Protein AF-A0A7R9DUU2-F1 (afdb_monomer_lite)

Radius of gyration: 17.91 Å; chains: 1; bounding box: 42×28×52 Å

Organism: Timema poppense (NCBI:txid170557)

Sequence (103 aa):
MIEHCLTPETFRQGISQYVANHGNQTAEPDYLFRALQEQYENEVESPGFDVKTVLDTWSTQKGYPVITVTRNYSQGQTTVRQERFLRNMSESPTDTHDYKWWV

Structure (mmCIF, N/CA/C/O backbone):
data_AF-A0A7R9DUU2-F1
#
_entry.id   AF-A0A7R9DUU2-F1
#
loop_
_atom_site.group_PDB
_atom_site.id
_atom_site.type_symbol
_atom_site.label_atom_id
_atom_site.label_alt_id
_atom_site.label_comp_id
_atom_site.label_asym_id
_atom_site.label_entity_id
_atom_site.label_seq_id
_atom_site.pdbx_PDB_ins_code
_atom_site.Cartn_x
_atom_site.Cartn_y
_atom_site.Cartn_z
_atom_site.occupancy
_atom_site.B_iso_or_equiv
_atom_site.auth_seq_id
_atom_site.auth_comp_id
_atom_site.auth_asym_id
_atom_site.auth_atom_id
_atom_site.pdbx_PDB_model_num
ATOM 1 N N . MET A 1 1 ? -5.764 5.282 -3.608 1.00 90.19 1 MET A N 1
ATOM 2 C CA . MET A 1 1 ? -5.151 3.961 -3.872 1.00 90.19 1 MET A CA 1
ATOM 3 C C . MET A 1 1 ? -5.846 2.907 -3.030 1.00 90.19 1 MET A C 1
ATOM 5 O O . MET A 1 1 ? -6.659 2.198 -3.600 1.00 90.19 1 MET A O 1
ATOM 9 N N . ILE A 1 2 ? -5.650 2.884 -1.705 1.00 93.38 2 ILE A N 1
ATOM 10 C CA . ILE A 1 2 ? -6.207 1.819 -0.851 1.00 93.38 2 ILE A CA 1
ATOM 11 C C . ILE A 1 2 ? -7.741 1.740 -0.876 1.00 93.38 2 ILE A C 1
ATOM 13 O O . ILE A 1 2 ? -8.290 0.648 -0.858 1.00 93.38 2 ILE A O 1
ATOM 17 N N . GLU A 1 3 ? -8.431 2.875 -1.036 1.00 94.88 3 GLU A N 1
ATOM 18 C CA . GLU A 1 3 ? -9.884 2.911 -1.264 1.00 94.88 3 GLU A CA 1
ATOM 19 C C . GLU A 1 3 ? -10.313 2.062 -2.472 1.00 94.88 3 GLU A C 1
ATOM 21 O O . GLU A 1 3 ? -11.316 1.366 -2.413 1.00 94.88 3 GLU A O 1
ATOM 26 N N . HIS A 1 4 ? -9.551 2.071 -3.568 1.00 93.25 4 HIS A N 1
ATOM 27 C CA . HIS A 1 4 ? -9.879 1.259 -4.741 1.00 93.25 4 HIS A CA 1
ATOM 28 C C . HIS A 1 4 ? -9.550 -0.222 -4.536 1.00 93.25 4 HIS A C 1
ATOM 30 O O . HIS A 1 4 ? -10.228 -1.062 -5.117 1.00 93.25 4 HIS A O 1
ATOM 36 N N . CYS A 1 5 ? -8.546 -0.546 -3.715 1.00 92.12 5 CYS A N 1
ATOM 37 C CA . CYS A 1 5 ? -8.208 -1.928 -3.367 1.00 92.12 5 CYS A CA 1
ATOM 38 C C . CYS A 1 5 ? -9.256 -2.559 -2.439 1.00 92.12 5 CYS A C 1
ATOM 40 O O . CYS A 1 5 ? -9.567 -3.735 -2.589 1.00 92.12 5 CYS A O 1
ATOM 42 N N . LEU A 1 6 ? -9.794 -1.774 -1.499 1.00 92.50 6 LEU A N 1
ATOM 43 C CA . LEU A 1 6 ? -10.794 -2.207 -0.518 1.00 92.50 6 LEU A CA 1
ATOM 44 C C . LEU A 1 6 ? -12.240 -2.009 -0.978 1.00 92.50 6 LEU A C 1
ATOM 46 O O . LEU A 1 6 ? -13.132 -2.571 -0.373 1.00 92.50 6 LEU A O 1
ATOM 50 N N . THR A 1 7 ? -12.470 -1.254 -2.050 1.00 94.25 7 THR A N 1
ATOM 51 C CA . THR A 1 7 ? -13.750 -0.639 -2.440 1.00 94.25 7 THR A CA 1
ATOM 52 C C . THR A 1 7 ? -14.132 0.608 -1.615 1.00 94.25 7 THR A C 1
ATOM 54 O O . THR A 1 7 ? -13.806 0.712 -0.427 1.00 94.25 7 THR A O 1
ATOM 57 N N . PRO A 1 8 ? -14.847 1.583 -2.220 1.00 95.56 8 PRO A N 1
ATOM 58 C CA . PRO A 1 8 ? -15.232 2.819 -1.531 1.00 95.56 8 PRO A CA 1
ATOM 59 C C . PRO A 1 8 ? -16.127 2.616 -0.304 1.00 95.56 8 PRO A C 1
ATOM 61 O O . PRO A 1 8 ? -16.104 3.431 0.620 1.00 95.56 8 PRO A O 1
ATOM 64 N N . GLU A 1 9 ? -16.944 1.561 -0.297 1.00 95.00 9 GLU A N 1
ATOM 65 C CA . GLU A 1 9 ? -17.867 1.279 0.801 1.00 95.00 9 GLU A CA 1
ATOM 66 C C . GLU A 1 9 ? -17.114 0.784 2.036 1.00 95.00 9 GLU A C 1
ATOM 68 O O . GLU A 1 9 ? -17.168 1.445 3.077 1.00 95.00 9 GLU A O 1
ATOM 73 N N . THR A 1 10 ? -16.324 -0.280 1.884 1.00 95.00 10 THR A N 1
ATOM 74 C CA . THR A 1 10 ? -15.452 -0.838 2.925 1.00 95.00 10 THR A CA 1
ATOM 75 C C .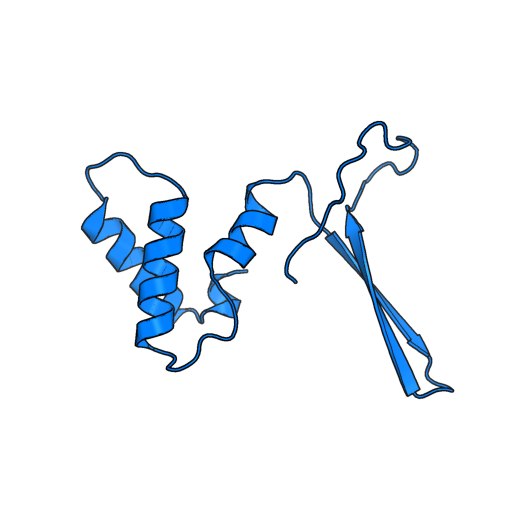 THR A 1 10 ? -14.520 0.236 3.486 1.00 95.00 10 THR A C 1
ATOM 77 O O . THR A 1 10 ? -14.400 0.405 4.699 1.00 95.00 10 THR A O 1
ATOM 80 N N . PHE A 1 11 ? -13.909 1.048 2.615 1.00 96.12 11 PHE A N 1
ATOM 81 C CA . PHE A 1 11 ? -13.024 2.131 3.042 1.00 96.12 11 PHE A CA 1
ATOM 82 C C . PHE A 1 11 ? -13.752 3.166 3.909 1.00 96.12 11 PHE A C 1
ATOM 84 O O . PHE A 1 11 ? -13.283 3.513 4.993 1.00 96.12 11 PHE A O 1
ATOM 91 N N . ARG A 1 12 ? -14.925 3.648 3.476 1.00 96.31 12 ARG A N 1
ATOM 92 C CA . ARG A 1 12 ? -15.717 4.610 4.258 1.00 96.31 12 ARG A CA 1
ATOM 93 C C . ARG A 1 12 ? -16.160 4.043 5.602 1.00 96.31 12 ARG A C 1
ATOM 95 O O . ARG A 1 12 ? -16.119 4.771 6.595 1.00 96.31 12 ARG A O 1
ATOM 102 N N . GLN A 1 13 ? -16.601 2.787 5.638 1.00 96.06 13 GLN A N 1
ATOM 103 C CA . GLN A 1 13 ? -17.026 2.142 6.879 1.00 96.06 13 GLN A CA 1
ATOM 104 C C . GLN A 1 13 ? -15.847 1.989 7.851 1.00 96.06 13 GLN A C 1
ATOM 106 O O . GLN A 1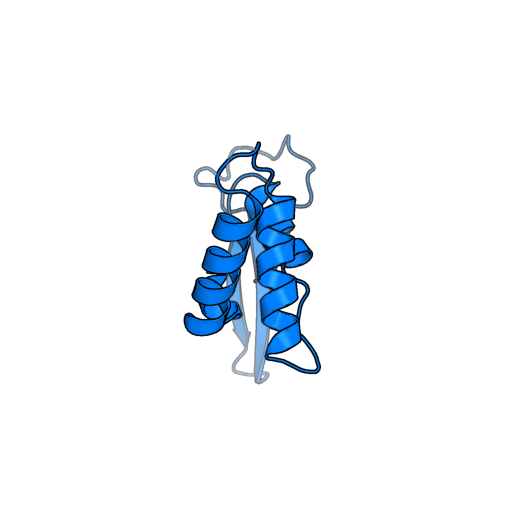 13 ? -15.967 2.393 9.009 1.00 96.06 13 GLN A O 1
ATOM 111 N N . GLY A 1 14 ? -14.681 1.547 7.369 1.00 95.50 14 GLY A N 1
ATOM 112 C CA . GLY A 1 14 ? -13.468 1.436 8.184 1.00 95.50 14 GLY A CA 1
ATOM 113 C C . GLY A 1 14 ? -12.982 2.790 8.719 1.00 95.50 14 GLY A C 1
ATOM 114 O O . GLY A 1 14 ? -12.645 2.907 9.896 1.00 95.50 14 GLY A O 1
ATOM 115 N N . ILE A 1 15 ? -13.045 3.859 7.912 1.00 94.88 15 ILE A N 1
ATOM 116 C CA . ILE A 1 15 ? -12.756 5.229 8.378 1.00 94.88 15 ILE A CA 1
ATOM 117 C C . ILE A 1 15 ? -13.747 5.674 9.462 1.00 94.88 15 ILE A C 1
ATOM 119 O O . ILE A 1 15 ? -13.339 6.258 10.467 1.00 94.88 15 ILE A O 1
ATOM 123 N N . SER A 1 16 ? -15.044 5.404 9.286 1.00 94.50 16 SER A N 1
ATOM 124 C CA . SER A 1 16 ? -16.058 5.757 10.284 1.00 94.50 16 SER A CA 1
ATOM 125 C C . SER A 1 16 ? -15.811 5.039 11.611 1.00 94.50 16 SER A C 1
ATOM 127 O O . SER A 1 16 ? -15.922 5.665 12.665 1.00 94.50 16 SER A O 1
ATOM 129 N N . GLN A 1 17 ? -15.449 3.753 11.574 1.00 92.81 17 GLN A N 1
ATOM 130 C CA . GLN A 1 17 ? -15.096 2.992 12.775 1.00 92.81 17 GLN A CA 1
ATOM 131 C C . GLN A 1 17 ? -13.835 3.544 13.439 1.00 92.81 17 GLN A C 1
ATOM 133 O O . GLN A 1 17 ? -13.817 3.758 14.651 1.00 92.81 17 GLN A O 1
ATOM 138 N N . TYR A 1 18 ? -12.801 3.842 12.651 1.00 94.00 18 TYR A N 1
ATOM 139 C CA . TYR A 1 18 ? -11.571 4.448 13.149 1.00 94.00 18 TYR A CA 1
ATOM 140 C C . TYR A 1 18 ? -11.842 5.749 13.920 1.00 94.00 18 TYR A C 1
ATOM 142 O O . TYR A 1 18 ? -11.414 5.884 15.069 1.00 94.00 18 TYR A O 1
ATOM 150 N N . VAL A 1 19 ? -12.599 6.676 13.319 1.00 93.12 19 VAL A N 1
ATOM 151 C CA . VAL A 1 19 ? -12.944 7.968 13.935 1.00 93.12 19 VAL A CA 1
ATOM 152 C C . VAL A 1 19 ? -13.823 7.783 15.172 1.00 93.12 19 VAL A C 1
ATOM 154 O O . VAL A 1 19 ? -13.593 8.455 16.175 1.00 93.12 19 VAL A O 1
ATOM 157 N N . ALA A 1 20 ? -14.796 6.868 15.145 1.00 91.25 20 ALA A N 1
ATOM 158 C CA . ALA A 1 20 ? -15.636 6.588 16.310 1.00 91.25 20 ALA A CA 1
ATOM 159 C C . ALA A 1 20 ? -14.817 6.071 17.506 1.00 91.25 20 ALA A C 1
ATOM 161 O O . ALA A 1 20 ? -15.065 6.473 18.642 1.00 91.25 20 ALA A O 1
ATOM 162 N N . ASN A 1 21 ? -13.811 5.231 17.245 1.00 87.62 21 ASN A N 1
ATOM 163 C CA . ASN A 1 21 ? -12.992 4.605 18.282 1.00 87.62 21 ASN A CA 1
ATOM 164 C C . ASN A 1 21 ? -11.863 5.515 18.805 1.00 87.62 21 ASN A C 1
ATOM 166 O O . ASN A 1 21 ? -11.482 5.393 19.967 1.00 87.62 21 ASN A O 1
ATOM 170 N N . HIS A 1 22 ? -11.344 6.438 17.983 1.00 87.88 22 HIS A N 1
ATOM 171 C CA . HIS A 1 22 ? -10.153 7.243 18.311 1.00 87.88 22 HIS A CA 1
ATOM 172 C C . HIS A 1 22 ? -10.370 8.765 18.245 1.00 87.88 22 HIS A C 1
ATOM 174 O O . HIS A 1 22 ? -9.421 9.524 18.420 1.00 87.88 22 HIS A O 1
ATOM 180 N N . GLY A 1 23 ? -11.600 9.249 18.037 1.00 77.62 23 GLY A N 1
ATOM 181 C CA . GLY A 1 23 ? -11.893 10.666 17.766 1.00 77.62 23 GLY A CA 1
ATOM 182 C C . GLY A 1 23 ? -11.476 11.674 18.848 1.00 77.62 23 GLY A C 1
ATOM 183 O O . GLY A 1 23 ? -11.378 12.860 18.552 1.00 77.62 23 GLY A O 1
ATOM 184 N N . ASN A 1 24 ? -11.188 11.217 20.073 1.00 78.19 24 ASN A N 1
ATOM 185 C CA . ASN A 1 24 ? -10.743 12.051 21.199 1.00 78.19 24 ASN A CA 1
ATOM 186 C C . ASN A 1 24 ? -9.365 11.637 21.759 1.00 78.19 24 ASN A C 1
ATOM 188 O O . ASN A 1 24 ? -9.021 12.017 22.878 1.00 78.19 24 ASN A O 1
ATOM 192 N N . GLN A 1 25 ? -8.602 10.815 21.033 1.00 81.75 25 GLN A N 1
ATOM 193 C CA . GLN A 1 25 ? -7.334 10.240 21.494 1.00 81.75 25 GLN A CA 1
ATOM 194 C C . GLN A 1 25 ? -6.190 10.526 20.515 1.00 81.75 25 GLN A C 1
ATOM 196 O O . GLN A 1 25 ? -6.388 11.068 19.428 1.00 81.75 25 GLN A O 1
ATOM 201 N N . THR A 1 26 ? -4.971 10.165 20.914 1.00 83.50 26 THR A N 1
ATOM 202 C CA . THR A 1 26 ? -3.806 10.200 20.028 1.00 83.50 26 THR A CA 1
ATOM 203 C C . THR A 1 26 ? -3.974 9.180 18.905 1.00 83.50 26 THR A C 1
ATOM 205 O O . THR A 1 26 ? -4.326 8.027 19.144 1.00 83.50 26 THR A O 1
ATOM 208 N N . ALA A 1 27 ? -3.700 9.616 17.681 1.00 85.31 27 ALA A N 1
ATOM 209 C CA . ALA A 1 27 ? -3.765 8.793 16.487 1.00 85.31 27 ALA A CA 1
ATOM 210 C C . ALA A 1 27 ? -2.379 8.259 16.106 1.00 85.31 27 ALA A C 1
ATOM 212 O O . ALA A 1 27 ? -1.417 9.024 16.029 1.00 85.31 27 ALA A O 1
ATOM 213 N N . GLU A 1 28 ? -2.311 6.969 15.789 1.00 89.12 28 GLU A N 1
ATOM 214 C CA . GLU A 1 28 ? -1.165 6.316 15.158 1.00 89.12 28 GLU A CA 1
ATOM 215 C C . GLU A 1 28 ? -1.618 5.670 13.838 1.00 89.12 28 GLU A C 1
ATOM 217 O O . GLU A 1 28 ? -2.771 5.231 13.747 1.00 89.12 28 GLU A O 1
ATOM 222 N N . PRO A 1 29 ? -0.750 5.593 12.810 1.00 90.75 29 PRO A N 1
ATOM 223 C CA . PRO A 1 29 ? -1.099 4.977 11.527 1.00 90.75 29 PRO A CA 1
ATOM 224 C C . PRO A 1 29 ? -1.648 3.552 11.667 1.00 90.75 29 PRO A C 1
ATOM 226 O O . PRO A 1 29 ? -2.625 3.200 11.007 1.00 90.75 29 PRO A O 1
ATOM 229 N N . ASP A 1 30 ? -1.094 2.769 12.592 1.00 92.19 30 ASP A N 1
ATOM 230 C CA . ASP A 1 30 ? -1.503 1.384 12.833 1.00 92.19 30 ASP A CA 1
ATOM 231 C C . ASP A 1 30 ? -2.970 1.262 13.274 1.00 92.19 30 ASP A C 1
ATOM 233 O O . ASP A 1 30 ? -3.643 0.300 12.902 1.00 92.19 30 ASP A O 1
ATOM 237 N N . TYR A 1 31 ? -3.517 2.250 13.994 1.00 93.25 31 TYR A N 1
ATOM 238 C CA . TYR A 1 31 ? -4.936 2.254 14.372 1.00 93.25 31 TYR A CA 1
ATOM 239 C C . TYR A 1 31 ? -5.853 2.408 13.158 1.00 93.25 31 TYR A C 1
ATOM 241 O O . TYR A 1 31 ? -6.899 1.761 13.085 1.00 93.25 31 TYR A O 1
ATOM 249 N N . LEU A 1 32 ? -5.453 3.237 12.190 1.00 93.50 32 LEU A N 1
ATOM 250 C CA . LEU A 1 32 ? -6.178 3.384 10.934 1.00 93.50 32 LEU A CA 1
ATOM 251 C C . LEU A 1 32 ? -6.106 2.092 10.114 1.00 93.50 32 LEU A C 1
ATOM 253 O O . LEU A 1 32 ? -7.124 1.632 9.599 1.00 93.50 32 LEU A O 1
ATOM 257 N N . PHE A 1 33 ? -4.918 1.495 10.001 1.00 95.19 33 PHE A N 1
ATOM 258 C CA . PHE A 1 33 ? -4.720 0.277 9.212 1.00 95.19 33 PHE A CA 1
ATOM 259 C C . PHE A 1 33 ? -5.523 -0.889 9.785 1.00 95.19 33 PHE A C 1
ATOM 261 O O . PHE A 1 33 ? -6.163 -1.614 9.027 1.00 95.19 33 PHE A O 1
ATOM 268 N N . ARG A 1 34 ? -5.563 -1.015 11.117 1.00 95.06 34 ARG A N 1
ATOM 269 C CA . ARG A 1 34 ? -6.351 -2.043 11.799 1.00 95.06 34 ARG A CA 1
ATOM 270 C C . ARG A 1 34 ? -7.848 -1.879 11.555 1.00 95.06 34 ARG A C 1
ATOM 272 O O . ARG A 1 34 ? -8.497 -2.850 11.202 1.00 95.06 34 ARG A O 1
ATOM 279 N N . ALA A 1 35 ? -8.384 -0.664 11.671 1.00 95.62 35 ALA A N 1
ATOM 280 C CA . ALA A 1 35 ? -9.806 -0.418 11.417 1.00 95.62 35 ALA A CA 1
ATOM 281 C C . ALA A 1 35 ? -10.211 -0.732 9.963 1.00 95.62 35 ALA A C 1
ATOM 283 O O . ALA A 1 35 ? -11.295 -1.249 9.706 1.00 95.62 35 ALA A O 1
ATOM 284 N N . LEU A 1 36 ? -9.329 -0.444 9.000 1.00 96.12 36 LEU A N 1
ATOM 285 C CA . LEU A 1 36 ? -9.543 -0.812 7.599 1.00 96.12 36 LEU A CA 1
ATOM 286 C C . LEU A 1 36 ? -9.468 -2.332 7.382 1.00 96.12 36 LEU A C 1
ATOM 288 O O . LEU A 1 36 ? -10.281 -2.865 6.633 1.00 96.12 36 LEU A O 1
ATOM 292 N N . GLN A 1 37 ? -8.528 -3.021 8.037 1.00 96.00 37 GLN A N 1
ATOM 293 C CA . GLN A 1 37 ? -8.392 -4.480 7.976 1.00 96.00 37 GLN A CA 1
ATOM 294 C C . GLN A 1 37 ? -9.605 -5.189 8.592 1.00 96.00 37 GLN A C 1
ATOM 296 O O . GLN A 1 37 ? -10.169 -6.076 7.963 1.00 96.00 37 GLN A O 1
ATOM 301 N N . GLU A 1 38 ? -10.046 -4.758 9.776 1.00 95.50 38 GLU A N 1
ATOM 302 C CA . GLU A 1 38 ? -11.232 -5.294 10.458 1.00 95.50 38 GLU A CA 1
ATOM 303 C C . GLU A 1 38 ? -12.472 -5.169 9.561 1.00 95.50 38 GLU A C 1
ATOM 305 O O . GLU A 1 38 ? -13.223 -6.127 9.386 1.00 95.50 38 GLU A O 1
ATOM 310 N N . GLN A 1 39 ? -12.667 -4.007 8.927 1.00 95.75 39 GLN A N 1
ATOM 311 C CA . GLN A 1 39 ? -13.775 -3.825 7.993 1.00 95.75 39 GLN A CA 1
ATOM 312 C C . GLN A 1 39 ? -13.638 -4.702 6.740 1.00 95.75 39 GLN A C 1
ATOM 314 O O . GLN A 1 39 ? -14.637 -5.228 6.253 1.00 95.75 39 GLN A O 1
ATOM 319 N N . TYR A 1 40 ? -12.421 -4.882 6.226 1.00 95.38 40 TYR A N 1
ATOM 320 C CA . TYR A 1 40 ? -12.170 -5.731 5.064 1.00 95.38 40 TYR A CA 1
ATOM 321 C C . TYR A 1 40 ? -12.487 -7.207 5.345 1.00 95.38 40 TYR A C 1
ATOM 323 O O . TYR A 1 40 ? -13.147 -7.859 4.538 1.00 95.38 40 TYR A O 1
ATOM 331 N N . GLU A 1 41 ? -12.090 -7.707 6.515 1.00 95.12 41 GLU A N 1
ATOM 332 C CA . GLU A 1 41 ? -12.372 -9.069 6.986 1.00 95.12 41 GLU A CA 1
ATOM 333 C C . GLU A 1 41 ? -13.861 -9.312 7.269 1.00 95.12 41 GLU A C 1
ATOM 335 O O . GLU A 1 41 ? -14.343 -10.433 7.114 1.00 95.12 41 GLU A O 1
ATOM 340 N N . ASN A 1 42 ? -14.612 -8.270 7.638 1.00 94.06 42 ASN A N 1
ATOM 341 C CA . ASN A 1 42 ? -16.061 -8.373 7.828 1.00 94.06 42 ASN A CA 1
ATOM 342 C C . ASN A 1 42 ? -16.828 -8.563 6.510 1.00 94.06 42 ASN A C 1
ATOM 344 O O . ASN A 1 42 ? -17.898 -9.170 6.506 1.00 94.06 42 ASN A O 1
ATOM 348 N N . GLU A 1 43 ? -16.317 -8.020 5.403 1.00 92.19 43 GLU A N 1
ATOM 349 C CA . GLU A 1 43 ? -16.982 -8.070 4.095 1.00 92.19 43 GLU A CA 1
ATOM 350 C C . GLU A 1 43 ? -16.465 -9.203 3.197 1.00 92.19 43 GLU A C 1
ATOM 352 O O . GLU A 1 43 ? -17.195 -9.682 2.327 1.00 92.19 43 GLU A O 1
ATOM 357 N N . VAL A 1 44 ? -15.221 -9.650 3.401 1.00 91.44 44 VAL A N 1
ATOM 358 C CA . VAL A 1 44 ? -14.560 -10.655 2.561 1.00 91.44 44 VAL A CA 1
ATOM 359 C C . VAL A 1 44 ? -14.028 -11.803 3.416 1.00 91.44 44 VAL A C 1
ATOM 361 O O . VAL A 1 44 ? -13.093 -11.636 4.189 1.00 91.44 44 VAL A O 1
ATOM 364 N N . GLU A 1 45 ? -14.575 -13.005 3.204 1.00 85.56 45 GLU A N 1
ATOM 365 C CA . GLU A 1 45 ? -14.246 -14.223 3.970 1.00 85.56 45 GLU A CA 1
ATOM 366 C C . GLU A 1 45 ? -12.768 -14.650 3.840 1.00 85.56 45 GLU A C 1
ATOM 368 O O . GLU A 1 45 ? -12.210 -15.281 4.735 1.00 85.56 45 GLU A O 1
ATOM 373 N N . SER A 1 46 ? -12.108 -14.289 2.733 1.00 87.69 46 SER A N 1
ATOM 374 C CA . SER A 1 46 ? -10.674 -14.511 2.524 1.00 87.69 46 SER A CA 1
ATOM 375 C C . SER A 1 46 ? -10.027 -13.288 1.854 1.00 87.69 46 SER A C 1
ATOM 377 O O . SER A 1 46 ? -10.008 -13.193 0.622 1.00 87.69 46 SER A O 1
ATOM 379 N N . PRO A 1 47 ? -9.533 -12.326 2.655 1.00 87.44 47 PRO A N 1
ATOM 380 C CA . PRO A 1 47 ? -8.805 -11.153 2.181 1.00 87.44 47 PRO A CA 1
ATOM 381 C C . PRO A 1 47 ? -7.628 -11.529 1.275 1.00 87.44 47 PRO A C 1
ATOM 383 O O . PRO A 1 47 ? -6.807 -12.378 1.620 1.00 87.44 47 PRO A O 1
ATOM 386 N N . GLY A 1 48 ? -7.512 -10.875 0.117 1.00 90.69 48 GLY A N 1
ATOM 387 C CA . GLY A 1 48 ? -6.433 -11.149 -0.842 1.00 90.69 48 GLY A CA 1
ATOM 388 C C . GLY A 1 48 ? -5.083 -10.536 -0.454 1.00 90.69 48 GLY A C 1
ATOM 389 O O . GLY A 1 48 ? -4.063 -10.846 -1.069 1.00 90.69 48 GLY A O 1
ATOM 390 N N . PHE A 1 49 ? -5.074 -9.642 0.534 1.00 94.12 49 PHE A N 1
ATOM 391 C CA . PHE A 1 49 ? -3.891 -8.953 1.034 1.00 94.12 49 PHE A CA 1
ATOM 392 C C . PHE A 1 49 ? -4.128 -8.441 2.458 1.00 94.12 49 PHE A C 1
ATOM 394 O O . PHE A 1 49 ? -5.266 -8.282 2.893 1.00 94.12 49 PHE A O 1
ATOM 401 N N . ASP A 1 50 ? -3.033 -8.151 3.155 1.00 95.50 50 ASP A N 1
ATOM 402 C CA . ASP A 1 50 ? -3.043 -7.485 4.455 1.00 95.50 50 ASP A CA 1
ATOM 403 C C . ASP A 1 50 ? -2.876 -5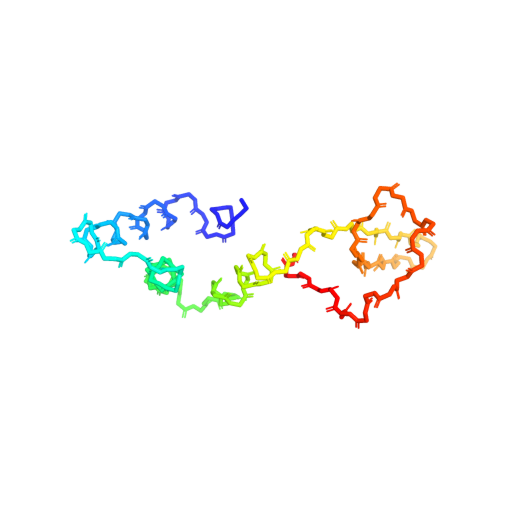.969 4.264 1.00 95.50 50 ASP A C 1
ATOM 405 O O . ASP A 1 50 ? -1.909 -5.510 3.645 1.00 95.50 50 ASP A O 1
ATOM 409 N N . VAL A 1 51 ? -3.827 -5.183 4.776 1.00 95.56 51 VAL A N 1
ATOM 410 C CA . VAL A 1 51 ? -3.876 -3.723 4.596 1.00 95.56 51 VAL A CA 1
ATOM 411 C C . VAL A 1 51 ? -2.615 -3.059 5.138 1.00 95.56 51 VAL A C 1
ATOM 413 O O . VAL A 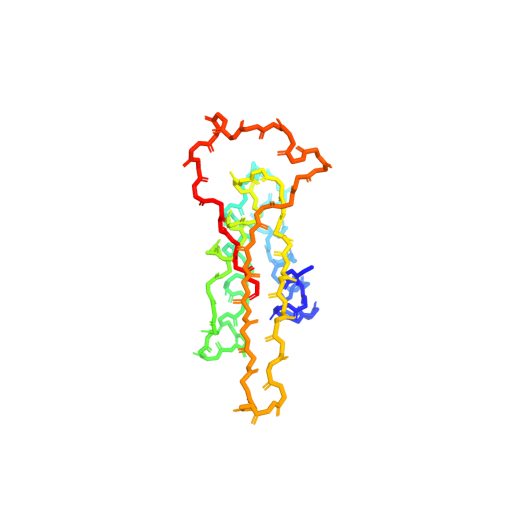1 51 ? -2.082 -2.149 4.496 1.00 95.56 51 VAL A O 1
ATOM 416 N N . LYS A 1 52 ? -2.110 -3.526 6.286 1.00 95.62 52 LYS A N 1
ATOM 417 C CA . LYS A 1 52 ? -0.896 -2.979 6.897 1.00 95.62 52 LYS A CA 1
ATOM 418 C C . LYS A 1 52 ? 0.321 -3.233 6.014 1.00 95.62 52 LYS A C 1
ATOM 420 O O . LYS A 1 52 ? 1.045 -2.295 5.712 1.00 95.62 52 LYS A O 1
ATOM 425 N N . THR A 1 53 ? 0.494 -4.451 5.511 1.00 95.06 53 THR A N 1
ATOM 426 C CA . THR A 1 53 ? 1.580 -4.809 4.588 1.00 95.06 53 THR A CA 1
ATOM 427 C C . THR A 1 53 ? 1.577 -3.924 3.343 1.00 95.06 53 THR A C 1
ATOM 429 O O . THR A 1 53 ? 2.631 -3.453 2.919 1.00 95.06 53 THR A O 1
ATOM 432 N N . VAL A 1 54 ? 0.403 -3.644 2.767 1.00 95.62 54 VAL A N 1
ATOM 433 C CA . VAL A 1 54 ? 0.299 -2.724 1.628 1.00 95.62 54 VAL A CA 1
ATOM 434 C C . VAL A 1 54 ? 0.714 -1.316 2.048 1.00 95.62 54 VAL A C 1
ATOM 436 O O . VAL A 1 54 ? 1.651 -0.756 1.478 1.00 95.62 54 VAL A O 1
ATOM 439 N N . LEU A 1 55 ? 0.053 -0.737 3.052 1.00 95.56 55 LEU A N 1
ATOM 440 C CA . LEU A 1 55 ? 0.245 0.662 3.438 1.00 95.56 55 LEU A CA 1
ATOM 441 C C . LEU A 1 55 ? 1.624 0.949 4.038 1.00 95.56 55 LEU A C 1
ATOM 443 O O . LEU A 1 55 ? 2.140 2.050 3.832 1.00 95.56 55 LEU A O 1
ATOM 447 N N . ASP A 1 56 ? 2.265 -0.019 4.687 1.00 95.19 56 ASP A N 1
ATOM 448 C CA . ASP A 1 56 ? 3.637 0.100 5.183 1.00 95.19 56 ASP A CA 1
ATOM 449 C C . ASP A 1 56 ? 4.599 0.375 4.021 1.00 95.19 56 ASP A C 1
ATOM 451 O O . ASP A 1 56 ? 5.395 1.315 4.094 1.00 95.19 56 ASP A O 1
ATOM 455 N N . THR A 1 57 ? 4.466 -0.344 2.898 1.00 95.06 57 THR A N 1
ATOM 456 C CA . THR A 1 57 ? 5.328 -0.130 1.717 1.00 95.06 57 THR A CA 1
ATOM 457 C C . THR A 1 57 ? 5.147 1.249 1.080 1.00 95.06 57 THR A C 1
ATOM 459 O O . THR A 1 57 ? 6.049 1.750 0.413 1.00 95.06 57 THR A O 1
ATOM 462 N N . TRP A 1 58 ? 4.000 1.897 1.296 1.00 94.88 58 TRP A N 1
ATOM 463 C CA . TRP A 1 58 ? 3.701 3.224 0.751 1.00 94.88 58 TRP A CA 1
ATOM 464 C C . TRP A 1 58 ? 3.966 4.369 1.729 1.00 94.88 58 TRP A C 1
ATOM 466 O O . TRP A 1 58 ? 4.188 5.493 1.282 1.00 94.88 58 TRP A O 1
ATOM 476 N N . SER A 1 59 ? 3.942 4.117 3.038 1.00 93.94 59 SER A N 1
ATOM 477 C CA . SER A 1 59 ? 4.033 5.163 4.066 1.00 93.94 59 SER A CA 1
ATOM 478 C C . SER A 1 59 ? 5.397 5.246 4.752 1.00 93.94 59 SER A C 1
ATOM 480 O O . SER A 1 59 ? 5.781 6.326 5.201 1.00 93.94 59 SER A O 1
ATOM 482 N N . THR A 1 60 ? 6.155 4.146 4.809 1.00 93.75 60 THR A N 1
ATOM 483 C CA . THR A 1 60 ? 7.399 4.068 5.603 1.00 93.75 60 THR A CA 1
ATOM 484 C C . THR A 1 60 ? 8.678 4.335 4.805 1.00 93.75 60 THR A C 1
ATOM 486 O O . THR A 1 60 ? 9.749 4.504 5.389 1.00 93.75 60 THR A O 1
ATOM 489 N N . GLN A 1 61 ? 8.586 4.436 3.476 1.00 93.06 61 GLN A N 1
ATOM 490 C CA . GLN A 1 61 ? 9.731 4.648 2.587 1.00 93.06 61 GLN A CA 1
ATOM 491 C C . GLN A 1 61 ? 9.536 5.846 1.655 1.00 93.06 61 GLN A C 1
ATOM 493 O O . GLN A 1 61 ? 8.425 6.275 1.354 1.00 93.06 61 GLN A O 1
ATOM 498 N N . LYS A 1 62 ? 10.650 6.416 1.187 1.00 90.81 62 LYS A N 1
ATOM 499 C CA . LYS A 1 62 ? 10.649 7.636 0.370 1.00 90.81 62 LYS A CA 1
ATOM 500 C C . LYS A 1 62 ? 10.409 7.337 -1.110 1.00 90.81 62 LYS A C 1
ATOM 502 O O . LYS A 1 62 ? 11.048 6.465 -1.692 1.00 90.81 62 LYS A O 1
ATOM 507 N N . GLY A 1 63 ? 9.624 8.193 -1.758 1.00 92.00 63 GLY A N 1
ATOM 508 C CA . GLY A 1 63 ? 9.389 8.137 -3.201 1.00 92.00 63 GLY A CA 1
ATOM 509 C C . GLY A 1 63 ? 8.274 7.166 -3.581 1.00 92.00 63 GLY A C 1
ATOM 510 O O . GLY A 1 63 ? 7.408 6.858 -2.771 1.00 92.00 63 GLY A O 1
ATOM 511 N N . TYR A 1 64 ? 8.280 6.735 -4.837 1.00 93.94 64 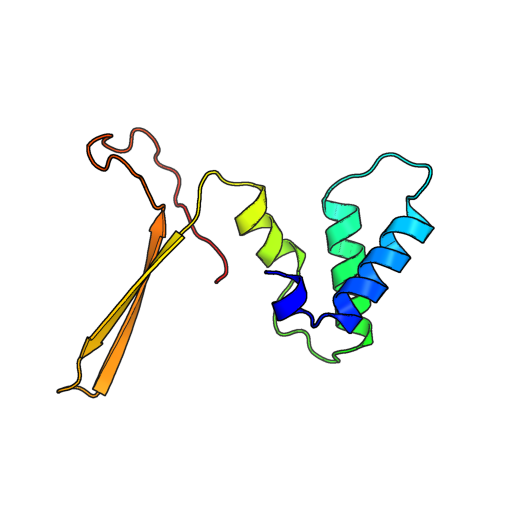TYR A N 1
ATOM 512 C CA . TYR A 1 64 ? 7.260 5.867 -5.423 1.00 93.94 64 TYR A CA 1
ATOM 513 C C . TYR A 1 64 ? 7.874 5.030 -6.556 1.00 93.94 64 TYR A C 1
ATOM 515 O O . TYR A 1 64 ? 8.924 5.415 -7.096 1.00 93.94 64 TYR A O 1
ATOM 523 N N . PRO A 1 65 ? 7.255 3.897 -6.927 1.00 95.38 65 PRO A N 1
ATOM 524 C CA . PRO A 1 65 ? 7.766 3.054 -7.992 1.00 95.38 65 PRO A CA 1
ATOM 525 C C . PRO A 1 65 ? 7.417 3.629 -9.368 1.00 95.38 65 PRO A C 1
ATOM 527 O O . PRO A 1 65 ? 6.337 4.182 -9.577 1.00 95.38 65 PRO A O 1
ATOM 530 N N . VAL A 1 66 ? 8.301 3.418 -10.338 1.00 94.88 66 VAL A N 1
ATOM 531 C CA . VAL A 1 66 ? 7.933 3.339 -11.752 1.00 94.88 66 VAL A CA 1
ATOM 532 C C . VAL A 1 66 ? 7.749 1.868 -12.116 1.00 94.88 66 VAL A C 1
ATOM 534 O O . VAL A 1 66 ? 8.567 1.021 -11.753 1.00 94.88 66 VAL A O 1
ATOM 537 N N . ILE A 1 67 ? 6.652 1.562 -12.810 1.00 96.62 67 ILE A N 1
ATOM 538 C CA . ILE A 1 67 ? 6.355 0.216 -13.300 1.00 96.62 67 ILE A CA 1
ATOM 539 C C . ILE A 1 67 ? 6.666 0.155 -14.789 1.00 96.62 67 ILE A C 1
ATOM 541 O O . ILE A 1 67 ? 6.015 0.810 -15.602 1.00 96.62 67 ILE A O 1
ATOM 545 N N . THR A 1 68 ? 7.649 -0.667 -15.141 1.00 96.69 68 THR A N 1
ATOM 546 C CA . THR A 1 68 ? 8.043 -0.925 -16.524 1.00 96.69 68 THR A CA 1
ATOM 547 C C . THR A 1 68 ? 7.425 -2.238 -16.975 1.00 96.69 68 THR A C 1
ATOM 549 O O . THR A 1 68 ? 7.708 -3.299 -16.417 1.00 96.69 68 THR A O 1
ATOM 552 N N . VAL A 1 69 ? 6.578 -2.165 -18.002 1.00 97.19 69 VAL A N 1
ATOM 553 C CA . VAL A 1 69 ? 5.925 -3.328 -18.610 1.00 97.19 69 VAL A CA 1
ATOM 554 C C . VAL A 1 69 ? 6.518 -3.562 -19.994 1.00 97.19 69 VAL A C 1
ATOM 556 O O . VAL A 1 69 ? 6.288 -2.783 -20.917 1.00 97.19 69 VAL A O 1
ATOM 559 N N . THR A 1 70 ? 7.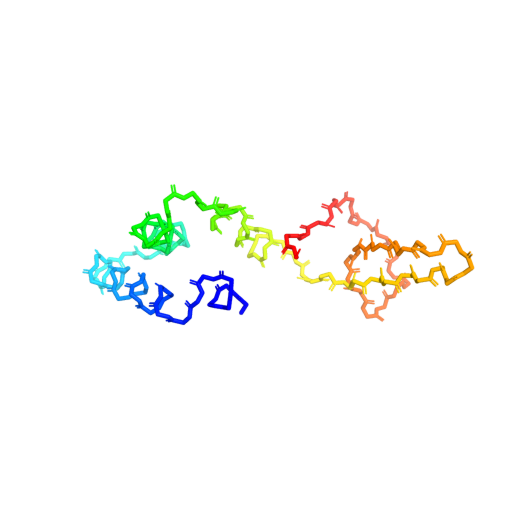244 -4.664 -20.153 1.00 96.94 70 THR A N 1
ATOM 560 C CA . THR A 1 70 ? 7.846 -5.076 -21.424 1.00 96.94 70 THR A CA 1
ATOM 561 C C . THR A 1 70 ? 7.050 -6.233 -22.006 1.00 96.94 70 THR A C 1
ATOM 563 O O . THR A 1 70 ? 6.994 -7.315 -21.424 1.00 96.94 70 THR A O 1
ATOM 566 N N . ARG A 1 71 ? 6.431 -6.017 -23.169 1.00 96.94 71 ARG A N 1
ATOM 567 C CA . ARG A 1 71 ? 5.655 -7.041 -23.878 1.00 96.94 71 ARG A CA 1
ATOM 568 C C . ARG A 1 71 ? 6.471 -7.619 -25.023 1.00 96.94 71 ARG A C 1
ATOM 570 O O . ARG A 1 71 ? 6.834 -6.905 -25.953 1.00 96.94 71 ARG A O 1
ATOM 577 N N . ASN A 1 72 ? 6.716 -8.919 -24.970 1.00 95.75 72 ASN A N 1
ATOM 578 C CA . ASN A 1 72 ? 7.276 -9.688 -26.064 1.00 95.75 72 ASN A CA 1
ATOM 579 C C . ASN A 1 72 ? 6.139 -10.374 -26.835 1.00 95.75 72 ASN A C 1
ATOM 581 O O . ASN A 1 72 ? 5.687 -11.458 -26.472 1.00 95.75 72 ASN A O 1
ATOM 585 N N . TYR A 1 73 ? 5.681 -9.737 -27.913 1.00 95.12 73 TYR A N 1
ATOM 586 C CA . TYR A 1 73 ? 4.570 -10.244 -28.722 1.00 95.12 73 TYR A CA 1
ATOM 587 C C . TYR A 1 73 ? 4.913 -11.505 -29.522 1.00 95.12 73 TYR A C 1
ATOM 589 O O . TYR A 1 73 ? 4.011 -12.284 -29.808 1.00 95.12 73 TYR A O 1
ATOM 597 N N . SER A 1 74 ? 6.184 -11.738 -29.868 1.00 95.00 74 SER A N 1
ATOM 598 C CA . SER A 1 74 ? 6.568 -12.944 -30.616 1.00 95.00 74 SER A CA 1
ATOM 599 C C . SER A 1 74 ? 6.542 -14.197 -29.741 1.00 95.00 74 SER A C 1
ATOM 601 O O . SER A 1 74 ? 6.211 -15.272 -30.227 1.00 95.00 74 SER A O 1
ATOM 603 N N . GLN A 1 75 ? 6.846 -14.054 -28.449 1.00 94.69 75 GLN A N 1
ATOM 604 C CA . GLN A 1 75 ? 6.782 -15.141 -27.465 1.00 94.69 75 GLN A CA 1
ATOM 605 C C . GLN A 1 75 ? 5.487 -15.139 -26.638 1.00 94.69 75 GLN A C 1
ATOM 607 O O . GLN A 1 75 ? 5.284 -16.032 -25.821 1.00 94.69 75 GLN A O 1
ATOM 612 N N . GLY A 1 76 ? 4.623 -14.133 -26.810 1.00 94.56 76 GLY A N 1
ATOM 613 C CA . GLY A 1 76 ? 3.416 -13.957 -25.996 1.00 94.56 76 GLY A CA 1
ATOM 614 C C . GLY A 1 76 ? 3.696 -13.684 -24.511 1.00 94.56 76 GLY A C 1
ATOM 615 O O . GLY A 1 76 ? 2.828 -13.917 -23.676 1.00 94.56 76 GLY A O 1
ATOM 616 N N . GLN A 1 77 ? 4.893 -13.204 -24.160 1.00 96.50 77 GLN A N 1
ATOM 617 C CA . GLN A 1 77 ? 5.316 -12.991 -22.773 1.00 96.50 77 GLN A CA 1
ATOM 618 C C . GLN A 1 77 ? 5.197 -11.516 -22.374 1.00 96.50 77 GLN A C 1
ATOM 620 O O . GLN A 1 77 ? 5.505 -10.621 -23.158 1.00 96.50 77 GLN A O 1
ATOM 625 N N . THR A 1 78 ? 4.796 -11.251 -21.130 1.00 97.06 78 THR A N 1
ATOM 626 C CA . THR A 1 78 ? 4.844 -9.909 -20.532 1.00 97.06 78 THR A CA 1
ATOM 627 C C . THR A 1 78 ? 5.698 -9.946 -19.273 1.00 97.06 78 THR A C 1
ATOM 629 O O . THR A 1 78 ? 5.430 -10.732 -18.369 1.00 97.06 78 THR A O 1
ATOM 632 N N . THR A 1 79 ? 6.707 -9.084 -19.214 1.00 96.88 79 THR A N 1
ATOM 633 C CA . THR A 1 79 ? 7.573 -8.908 -18.046 1.00 96.88 79 THR A CA 1
ATOM 634 C C . THR A 1 79 ? 7.236 -7.584 -17.380 1.00 96.88 79 THR A C 1
ATOM 636 O O . THR A 1 79 ? 7.198 -6.549 -18.044 1.00 96.88 79 THR A O 1
ATOM 639 N N . VAL A 1 80 ? 7.008 -7.614 -16.070 1.00 96.94 80 VAL A N 1
ATOM 640 C CA . VAL A 1 80 ? 6.721 -6.429 -15.254 1.00 96.94 80 VAL A CA 1
ATOM 641 C C . VAL A 1 80 ? 7.851 -6.254 -14.247 1.00 96.94 80 VAL A C 1
ATOM 643 O O . VAL A 1 80 ? 8.228 -7.204 -13.564 1.00 96.94 80 VAL A O 1
ATOM 646 N N . ARG A 1 81 ? 8.408 -5.045 -14.168 1.00 96.00 81 ARG A N 1
ATOM 647 C CA . ARG A 1 81 ? 9.464 -4.676 -13.219 1.00 96.00 81 ARG A CA 1
ATOM 648 C C . ARG A 1 81 ? 9.087 -3.379 -12.512 1.00 96.00 81 ARG A C 1
ATOM 650 O O . ARG A 1 81 ? 8.525 -2.486 -13.138 1.00 96.00 81 ARG A O 1
ATOM 657 N N . GLN A 1 82 ? 9.448 -3.280 -11.236 1.00 95.44 82 GLN A N 1
ATOM 658 C CA . GLN A 1 82 ? 9.366 -2.045 -10.462 1.00 95.44 82 GLN A CA 1
ATOM 659 C C . GLN A 1 82 ? 10.757 -1.549 -10.063 1.00 95.44 82 GLN A C 1
ATOM 661 O O . GLN A 1 82 ? 11.660 -2.352 -9.818 1.00 95.44 82 GLN A O 1
ATOM 666 N N . GLU A 1 83 ? 10.910 -0.233 -9.987 1.00 93.00 83 GLU A N 1
ATOM 667 C CA . GLU A 1 83 ? 12.086 0.443 -9.435 1.00 93.00 83 GLU A CA 1
ATOM 668 C C . GLU A 1 83 ? 11.698 1.825 -8.900 1.00 93.00 83 GLU A C 1
ATOM 670 O O . GLU A 1 83 ? 10.704 2.404 -9.335 1.00 93.00 83 GLU A O 1
ATOM 675 N N . ARG A 1 84 ? 12.453 2.365 -7.938 1.00 92.94 84 ARG A N 1
ATOM 676 C CA . ARG A 1 84 ? 12.191 3.708 -7.401 1.00 92.94 84 ARG A CA 1
ATOM 677 C C . ARG A 1 84 ? 12.388 4.758 -8.492 1.00 92.94 84 ARG A C 1
ATOM 679 O O . ARG A 1 84 ? 13.459 4.841 -9.087 1.00 92.94 84 ARG A O 1
ATOM 686 N N . PHE A 1 85 ? 11.391 5.612 -8.699 1.00 90.94 85 PHE A N 1
ATOM 687 C CA . PHE A 1 85 ? 11.524 6.735 -9.620 1.00 90.94 85 PHE A CA 1
ATOM 688 C C . PHE A 1 85 ? 12.409 7.840 -9.023 1.00 90.94 85 PHE A C 1
ATOM 690 O O . PHE A 1 85 ? 12.158 8.326 -7.917 1.00 90.94 85 PHE A O 1
ATOM 697 N N . LEU A 1 86 ? 13.416 8.277 -9.783 1.00 89.06 86 LEU A N 1
ATOM 698 C CA . LEU A 1 86 ? 14.287 9.407 -9.457 1.00 89.06 86 LEU A CA 1
ATOM 699 C C . LEU A 1 86 ? 14.321 10.371 -10.645 1.00 89.06 86 LEU A C 1
ATOM 701 O O . LEU A 1 86 ? 14.610 9.970 -11.770 1.00 89.06 86 LEU A O 1
ATOM 705 N N . ARG A 1 87 ? 14.055 11.661 -10.396 1.00 85.00 87 ARG A N 1
ATOM 706 C CA . ARG A 1 87 ? 14.066 12.691 -11.451 1.00 85.00 87 ARG A CA 1
ATOM 707 C C . ARG A 1 87 ? 15.457 12.872 -12.069 1.00 85.00 87 ARG A C 1
ATOM 709 O O . ARG A 1 87 ? 15.558 13.073 -13.274 1.00 85.00 87 ARG A O 1
ATOM 716 N N . ASN A 1 88 ? 16.504 12.786 -11.248 1.00 83.50 88 ASN A N 1
ATOM 717 C CA . ASN A 1 88 ? 17.897 12.879 -11.674 1.00 83.50 88 ASN A CA 1
ATOM 718 C C . ASN A 1 88 ? 18.585 11.535 -11.411 1.00 83.50 88 ASN A C 1
ATOM 720 O O . ASN A 1 88 ? 19.020 11.269 -10.296 1.00 83.50 88 ASN A O 1
ATOM 724 N N . MET A 1 89 ? 18.708 10.693 -12.438 1.00 66.38 89 MET A N 1
ATOM 725 C CA . MET A 1 89 ? 19.387 9.390 -12.327 1.00 66.38 89 MET A CA 1
ATOM 726 C C . MET A 1 89 ? 20.907 9.497 -12.097 1.00 66.38 89 MET A C 1
ATOM 728 O O . MET A 1 89 ? 21.557 8.486 -11.857 1.00 66.38 89 MET A O 1
ATOM 732 N N . SER A 1 90 ? 21.490 10.700 -12.193 1.00 60.12 90 SER A N 1
ATOM 733 C CA . SER A 1 90 ? 22.926 10.937 -11.981 1.00 60.12 90 SER A CA 1
ATOM 734 C C . SER A 1 90 ? 23.337 10.956 -10.509 1.00 60.12 90 SER A C 1
ATOM 736 O O . SER A 1 90 ? 24.531 10.997 -10.217 1.00 60.12 90 SER A O 1
ATOM 738 N N . GLU A 1 91 ? 22.381 10.950 -9.579 1.00 57.66 91 GLU A N 1
ATOM 739 C CA . GLU A 1 91 ? 22.676 10.625 -8.187 1.00 57.66 91 GLU A CA 1
ATOM 740 C C . GLU A 1 91 ? 22.899 9.114 -8.104 1.00 57.66 91 GLU A C 1
ATOM 742 O O . GLU A 1 91 ? 21.969 8.333 -7.908 1.00 57.66 91 GLU A O 1
ATOM 747 N N . SER A 1 92 ? 24.152 8.694 -8.311 1.00 54.34 92 SER A N 1
ATOM 748 C CA . SER A 1 92 ? 24.612 7.357 -7.935 1.00 54.34 92 SER A CA 1
ATOM 749 C C . SER A 1 92 ? 24.086 7.036 -6.533 1.00 54.34 92 SER A C 1
ATOM 751 O O . SER A 1 92 ? 24.203 7.888 -5.647 1.00 54.34 92 SER A O 1
ATOM 753 N N . PRO A 1 93 ? 23.504 5.850 -6.301 1.00 59.50 93 PRO A N 1
ATOM 754 C CA . PRO A 1 93 ? 22.786 5.588 -5.072 1.00 59.50 93 PRO A CA 1
ATOM 755 C C . PRO A 1 93 ? 23.801 5.415 -3.944 1.00 59.50 93 PRO A C 1
ATOM 757 O O . PRO A 1 93 ? 24.349 4.341 -3.726 1.00 59.50 93 PRO A O 1
ATOM 760 N N . THR A 1 94 ? 24.050 6.481 -3.189 1.00 64.75 94 THR A N 1
ATOM 761 C CA . THR A 1 94 ? 24.560 6.356 -1.816 1.00 64.75 94 THR A CA 1
ATOM 762 C C . THR A 1 94 ? 23.569 5.580 -0.946 1.00 64.75 94 THR A C 1
ATOM 764 O O . THR A 1 94 ? 23.932 5.060 0.104 1.00 64.75 94 THR A O 1
ATOM 767 N N . ASP A 1 95 ? 22.314 5.512 -1.389 1.00 74.75 95 ASP A N 1
ATOM 768 C CA . ASP A 1 95 ? 21.223 4.802 -0.752 1.00 74.75 95 ASP A CA 1
ATOM 769 C C . ASP A 1 95 ? 21.200 3.322 -1.163 1.00 74.75 95 ASP A C 1
ATOM 771 O O . ASP A 1 95 ? 20.845 2.976 -2.288 1.00 74.75 95 ASP A O 1
ATOM 775 N N . THR A 1 96 ? 21.582 2.445 -0.236 1.00 81.31 96 THR A N 1
ATOM 776 C CA . THR A 1 96 ? 21.577 0.987 -0.416 1.00 81.31 96 THR A CA 1
ATOM 777 C C . THR A 1 96 ? 20.229 0.337 -0.084 1.00 81.31 96 THR A C 1
ATOM 779 O O . THR A 1 96 ? 20.144 -0.892 -0.088 1.00 81.31 96 THR A O 1
ATOM 782 N N . HIS A 1 97 ? 19.178 1.118 0.213 1.00 84.06 97 HIS A N 1
ATOM 783 C CA . HIS A 1 97 ? 17.849 0.559 0.470 1.00 84.06 97 HIS A CA 1
ATOM 784 C C . HIS A 1 97 ? 17.285 -0.171 -0.752 1.00 84.06 97 HIS A C 1
ATOM 786 O O . HIS A 1 97 ? 17.244 0.356 -1.865 1.00 84.06 97 HIS A O 1
ATOM 792 N N . ASP A 1 98 ? 16.758 -1.367 -0.503 1.00 89.31 98 ASP A N 1
ATOM 793 C CA . ASP A 1 98 ? 15.984 -2.136 -1.472 1.00 89.31 98 ASP A CA 1
ATOM 794 C C . ASP A 1 98 ? 14.532 -1.634 -1.491 1.00 89.31 98 ASP A C 1
ATOM 796 O O . ASP A 1 98 ? 13.672 -2.110 -0.751 1.00 89.31 98 ASP A O 1
ATOM 800 N N . TYR A 1 99 ? 14.274 -0.609 -2.303 1.00 91.75 99 TYR A N 1
ATOM 801 C CA . TYR A 1 99 ? 12.948 -0.009 -2.436 1.00 91.75 99 TYR A CA 1
ATOM 802 C C . TYR A 1 99 ? 11.981 -0.924 -3.191 1.00 91.75 99 TYR A C 1
ATOM 804 O O . TYR A 1 99 ? 12.133 -1.141 -4.396 1.00 91.75 99 TYR A O 1
ATOM 812 N N . LYS A 1 100 ? 10.942 -1.392 -2.494 1.00 94.31 100 LYS A N 1
ATOM 813 C CA . LYS A 1 100 ? 9.859 -2.205 -3.059 1.00 94.31 100 LYS A CA 1
ATOM 814 C C . LYS A 1 100 ? 8.508 -1.724 -2.556 1.00 94.31 100 LYS A C 1
ATOM 816 O O . LYS A 1 100 ? 8.367 -1.392 -1.385 1.00 94.31 100 LYS A O 1
ATOM 821 N N . TRP A 1 101 ? 7.527 -1.703 -3.444 1.00 95.75 101 TRP A N 1
ATOM 822 C CA . TRP A 1 101 ? 6.143 -1.364 -3.137 1.00 95.75 101 TRP A CA 1
ATOM 823 C C . TRP A 1 101 ? 5.226 -2.534 -3.467 1.00 95.75 101 TRP A C 1
ATOM 825 O O . TRP A 1 101 ? 5.486 -3.287 -4.412 1.00 95.75 101 TRP A O 1
ATOM 835 N N . TRP A 1 102 ? 4.138 -2.657 -2.711 1.00 95.44 102 TRP A N 1
ATOM 836 C CA . TRP A 1 102 ? 3.008 -3.485 -3.112 1.00 95.44 102 TRP A CA 1
ATOM 837 C C . TRP A 1 102 ? 2.175 -2.714 -4.145 1.00 95.44 102 TRP A C 1
ATOM 839 O O . TRP A 1 102 ? 1.697 -1.614 -3.849 1.00 95.44 102 TRP A O 1
ATOM 849 N N . VAL A 1 103 ? 2.063 -3.251 -5.363 1.00 91.00 103 VAL A N 1
ATOM 850 C CA . VAL A 1 103 ? 1.425 -2.609 -6.528 1.00 91.00 103 VAL A CA 1
ATOM 851 C C . VAL A 1 103 ? 0.446 -3.566 -7.180 1.00 91.00 103 VAL A C 1
ATOM 853 O O . VAL A 1 103 ? 0.832 -4.745 -7.343 1.00 91.00 103 VAL A O 1
#

Secondary structure (DSSP, 8-state):
-HHHHH-HHHHHHHHHHHHHHHTTS---HHHHHHHHHHHHHHH-SS-SS-HHHHHHHHHSSSS-EEEEEEEETTTTEEEEEEEE--S-TTS------------

Foldseek 3Di:
DVCVVQPVVLLVQLVVVLCVVDVPHDDDVVSSQVSSQVSSVVVDVDDPDRSCLQVCLVPVDDADWDWDWDADPVVRDIDIDIDGDDPDPVPPPPPPDPRDHDD

pLDDT: mean 90.71, std 8.8, range [54.34, 97.19]

InterPro domains:
  IPR014782 Peptidase M1, membrane alanine aminopeptidase [PF01433] (1-58)
  IPR027268 Peptidase M4/M1, CTD superfamily [G3DSA:1.10.390.10] (1-68)
  IPR050344 Peptidase M1 family aminopeptidases [PTHR11533] (1-103)